Protein AF-M3GTE3-F1 (afdb_monomer_lite)

pLDDT: mean 93.69, std 7.35, range [42.66, 98.19]

Radius of gyration: 17.28 Å; chains: 1; bounding box: 36×36×50 Å

Organism: NCBI:txid1088540

Secondary structure (DSSP, 8-state):
-PPEEEEEEEE-GGG--SSHHHHHHHIIIII----EEEEE-SSPPPHHHHHHHHHH-EEEEEETTEEEE-SEEEE-SSEEEEE--HHHHHHHHHHHTT-TTS---GGGT-SEEEEEEEE-SS-EEEEEEEEEEEEEEPPPP-

Sequence (142 aa):
MEKDHHYKVEVPHIKKPDTWEKFANYLYFHARETPGFLIRFNRKLTPSESRAIQDSYYATMNFSGTVERMEGFEMGEDWIGSFQYLGSIIKDKLKRENRLGSYPYTNMIFPAEVEFKFSSSLFEGGEKTKINLSYIVLPPEK

Foldseek 3Di:
DFAEAEAEAEAEQVQDDQFLLSVLVCQVPPVQDWDWDKDFAPFFDDPVRVVQCVVFKWKWKQKQNDIDTFPDWDDDRGMIITIHRPSVVSVVVCVVVVRRGHGCPQVVRPQIKMKMWMDTPVDIDIDIHTYGYDYDYDDHDD

Structure (mmCIF, N/CA/C/O backbone):
data_AF-M3GTE3-F1
#
_entry.id   AF-M3GTE3-F1
#
loop_
_atom_site.group_PDB
_atom_site.id
_atom_site.type_symbol
_atom_site.label_atom_id
_atom_site.label_alt_id
_atom_site.label_comp_id
_atom_site.label_asym_id
_atom_site.label_entity_id
_atom_site.label_seq_id
_atom_site.pdbx_PDB_ins_code
_atom_site.Cartn_x
_atom_site.Cartn_y
_atom_site.Cartn_z
_atom_site.occupancy
_atom_site.B_iso_or_equiv
_atom_site.auth_seq_id
_atom_site.auth_comp_id
_atom_site.auth_asym_id
_atom_site.auth_atom_id
_atom_site.pdbx_PDB_model_num
ATOM 1 N N . MET A 1 1 ? -21.046 -4.040 -5.321 1.00 42.66 1 MET A N 1
ATOM 2 C CA . MET A 1 1 ? -20.269 -3.388 -6.393 1.00 42.66 1 MET A CA 1
ATOM 3 C C . MET A 1 1 ? -18.831 -3.384 -5.918 1.00 42.66 1 MET A C 1
ATOM 5 O O . MET A 1 1 ? -18.572 -2.800 -4.875 1.00 42.66 1 MET A O 1
ATOM 9 N N . GLU A 1 2 ? -17.950 -4.144 -6.561 1.00 51.03 2 GLU A N 1
ATOM 10 C CA . GLU A 1 2 ? -16.524 -4.148 -6.220 1.00 51.03 2 GLU A CA 1
ATOM 11 C C . GLU A 1 2 ? -15.978 -2.750 -6.538 1.00 51.03 2 GLU A C 1
ATOM 13 O O . GLU A 1 2 ? -16.181 -2.258 -7.649 1.00 51.03 2 GLU A O 1
ATOM 18 N N . LYS A 1 3 ? -15.410 -2.053 -5.550 1.00 61.44 3 LYS A N 1
ATOM 19 C CA . LYS A 1 3 ? -14.781 -0.754 -5.805 1.00 61.44 3 LYS A CA 1
ATOM 20 C C . LYS A 1 3 ? -13.530 -1.030 -6.644 1.00 61.44 3 LYS A C 1
ATOM 22 O O . LYS A 1 3 ? -12.677 -1.814 -6.238 1.00 61.44 3 LYS A O 1
ATOM 27 N N . ASP A 1 4 ? -13.459 -0.437 -7.828 1.00 77.19 4 ASP A N 1
ATOM 28 C CA . ASP A 1 4 ? -12.266 -0.466 -8.673 1.00 77.19 4 ASP A CA 1
ATOM 29 C C . ASP A 1 4 ? -11.578 0.891 -8.539 1.00 77.19 4 ASP A C 1
ATOM 31 O O . ASP A 1 4 ? -12.175 1.929 -8.844 1.00 77.19 4 ASP A O 1
ATOM 35 N N . HIS A 1 5 ? -10.362 0.897 -7.995 1.00 88.38 5 HIS A N 1
ATOM 36 C CA . HIS A 1 5 ? -9.587 2.117 -7.818 1.00 88.38 5 HIS A CA 1
ATOM 37 C C . HIS A 1 5 ? -8.429 2.159 -8.811 1.00 88.38 5 HIS A C 1
ATOM 39 O O . HIS A 1 5 ? -7.551 1.296 -8.794 1.00 88.38 5 HIS A O 1
ATOM 45 N N . HIS A 1 6 ? -8.396 3.190 -9.657 1.00 93.81 6 HIS A N 1
ATOM 46 C CA . HIS A 1 6 ? -7.374 3.340 -10.691 1.00 93.81 6 HIS A CA 1
ATOM 47 C C . HIS A 1 6 ? -6.391 4.462 -10.352 1.00 93.81 6 HIS A C 1
ATOM 49 O O . HIS A 1 6 ? -6.698 5.641 -10.511 1.00 93.81 6 HIS A O 1
ATOM 55 N N . TYR A 1 7 ? -5.176 4.074 -9.970 1.00 93.50 7 TYR A N 1
ATOM 56 C CA . TYR A 1 7 ? -4.038 4.971 -9.799 1.00 93.50 7 TYR A CA 1
ATOM 57 C C . TYR A 1 7 ? -3.438 5.351 -11.160 1.00 93.50 7 TYR A C 1
ATOM 59 O O .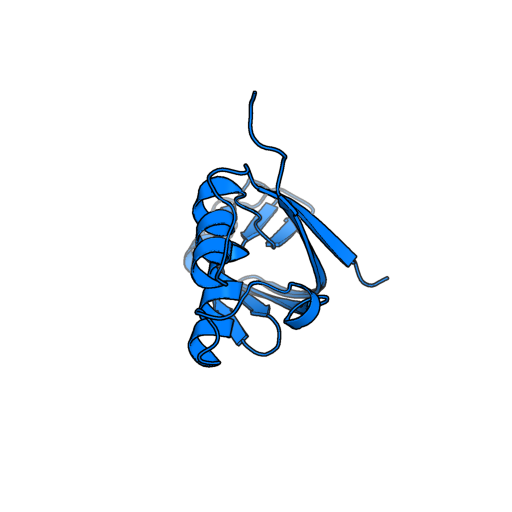 TYR A 1 7 ? -3.039 4.486 -11.950 1.00 93.50 7 TYR A O 1
ATOM 67 N N . LYS A 1 8 ? -3.361 6.653 -11.444 1.00 94.81 8 LYS A N 1
ATOM 68 C CA . LYS A 1 8 ? -2.763 7.197 -12.671 1.00 94.81 8 LYS A CA 1
ATOM 69 C C . LYS A 1 8 ? -1.564 8.056 -12.304 1.00 94.81 8 LYS A C 1
ATOM 71 O O . LYS A 1 8 ? -1.728 9.118 -11.720 1.00 94.81 8 LYS A O 1
ATOM 76 N N . VAL A 1 9 ? -0.370 7.589 -12.654 1.00 95.75 9 VAL A N 1
ATOM 77 C CA . VAL A 1 9 ? 0.885 8.221 -12.237 1.00 95.75 9 VAL A CA 1
ATOM 78 C C . VAL A 1 9 ? 1.564 8.898 -13.419 1.00 95.75 9 VAL A C 1
ATOM 80 O O . VAL A 1 9 ? 1.872 8.266 -14.428 1.00 95.75 9 VAL A O 1
ATOM 83 N N . GLU A 1 10 ? 1.851 10.184 -13.282 1.00 95.69 10 GLU A N 1
ATOM 84 C CA . GLU A 1 10 ? 2.682 10.913 -14.235 1.00 95.69 10 GLU A CA 1
ATOM 85 C C . GLU A 1 10 ? 4.139 10.877 -13.774 1.00 95.69 10 GLU A C 1
ATOM 87 O O . GLU A 1 10 ? 4.464 11.184 -12.622 1.00 95.69 10 GLU A O 1
ATOM 92 N N . VAL A 1 11 ? 5.031 10.461 -14.672 1.00 95.62 11 VAL A N 1
ATOM 93 C CA . VAL A 1 11 ? 6.463 10.362 -14.401 1.00 95.62 11 VAL A CA 1
ATOM 94 C C . VAL A 1 11 ? 7.209 11.387 -15.253 1.00 95.62 11 VAL A C 1
ATOM 96 O O . VAL A 1 11 ? 7.145 11.305 -16.481 1.00 95.62 11 VAL A O 1
ATOM 99 N N . PRO A 1 12 ? 7.953 12.332 -14.652 1.00 95.38 12 PRO A N 1
ATOM 100 C CA . PRO A 1 12 ? 8.821 13.238 -15.392 1.00 95.38 12 PRO A CA 1
ATOM 101 C C . PRO A 1 12 ? 9.801 12.473 -16.283 1.00 95.38 12 PRO A C 1
ATOM 103 O O . PRO A 1 12 ? 10.346 11.451 -15.859 1.00 95.38 12 PRO A O 1
ATOM 106 N N . HIS A 1 13 ? 10.097 12.997 -17.477 1.00 93.50 13 HIS A N 1
ATOM 107 C CA . HIS A 1 13 ? 11.016 12.364 -18.433 1.00 93.50 13 HIS A CA 1
ATOM 108 C C . HIS A 1 13 ? 12.351 11.942 -17.792 1.00 93.50 13 HIS A C 1
ATOM 110 O O . HIS A 1 13 ? 12.827 10.826 -17.992 1.00 93.50 13 HIS A O 1
ATOM 116 N N . ILE A 1 14 ? 12.917 12.812 -16.950 1.00 94.44 14 ILE A N 1
ATOM 117 C CA . ILE A 1 14 ? 14.186 12.597 -16.235 1.00 94.44 14 ILE A CA 1
ATOM 118 C C . ILE A 1 14 ? 14.159 11.431 -15.232 1.00 94.44 14 ILE A C 1
ATOM 120 O O . ILE A 1 14 ? 15.209 10.944 -14.826 1.00 94.44 14 ILE A O 1
ATOM 124 N N . LYS A 1 15 ? 12.968 10.985 -14.819 1.00 94.31 15 LYS A N 1
ATOM 125 C CA . LYS A 1 15 ? 12.744 9.887 -13.868 1.00 94.31 15 LYS A CA 1
ATOM 126 C C . LYS A 1 15 ? 12.103 8.669 -14.534 1.00 94.31 15 LYS A C 1
ATOM 128 O O . LYS A 1 15 ? 11.590 7.798 -13.833 1.00 94.31 15 LYS A O 1
ATOM 133 N N . LYS A 1 16 ? 12.121 8.596 -15.871 1.00 94.94 16 LYS A N 1
ATOM 134 C CA . LYS A 1 16 ? 11.575 7.469 -16.632 1.00 94.94 16 LYS A CA 1
ATOM 135 C C . LYS A 1 16 ? 12.121 6.139 -16.086 1.00 94.94 16 LYS A C 1
ATOM 137 O O . LYS A 1 16 ? 13.334 5.926 -16.130 1.00 94.94 16 LYS A O 1
ATOM 142 N N . PRO A 1 17 ? 11.257 5.229 -15.605 1.00 96.06 17 PRO A N 1
ATOM 143 C CA . PRO A 1 17 ? 11.710 3.945 -15.113 1.00 96.06 17 PRO A CA 1
ATOM 144 C C . PRO A 1 17 ? 11.995 3.005 -16.289 1.00 96.06 17 PRO A C 1
ATOM 146 O O . PRO A 1 17 ? 11.210 2.897 -17.233 1.00 96.06 17 PRO A O 1
ATOM 149 N N . ASP A 1 18 ? 13.123 2.310 -16.217 1.00 96.88 18 ASP A N 1
ATOM 150 C CA . ASP A 1 18 ? 13.498 1.194 -17.092 1.00 96.88 18 ASP A CA 1
ATOM 151 C C . ASP A 1 18 ? 13.376 -0.164 -16.382 1.00 96.88 18 ASP A C 1
ATOM 153 O O . ASP A 1 18 ? 13.373 -1.201 -17.041 1.00 96.88 18 ASP A O 1
ATOM 157 N N . THR A 1 19 ? 13.212 -0.162 -15.056 1.00 97.94 19 THR A N 1
ATOM 158 C CA . THR A 1 19 ? 12.990 -1.352 -14.235 1.00 97.94 19 THR A CA 1
ATOM 159 C C . THR A 1 19 ? 11.859 -1.144 -13.234 1.00 97.94 19 THR A C 1
ATOM 161 O O . THR A 1 19 ? 11.547 -0.016 -12.828 1.00 97.94 19 THR A O 1
ATOM 164 N N . TRP A 1 20 ? 11.266 -2.249 -12.786 1.00 97.44 20 TRP A N 1
ATOM 165 C CA . TRP A 1 20 ? 10.314 -2.253 -11.681 1.00 97.44 20 TRP A CA 1
ATOM 166 C C . TRP A 1 20 ? 10.895 -1.698 -10.386 1.00 97.44 20 TRP A C 1
ATOM 168 O O . TRP A 1 20 ? 10.177 -1.021 -9.660 1.00 97.44 20 TRP A O 1
ATOM 178 N N . GLU A 1 21 ? 12.178 -1.923 -10.101 1.00 97.56 21 GLU A N 1
ATOM 179 C CA . GLU A 1 21 ? 12.815 -1.335 -8.921 1.00 97.56 21 GLU A CA 1
ATOM 180 C C . GLU A 1 21 ? 12.786 0.198 -8.956 1.00 97.56 21 GLU A C 1
ATOM 182 O O . GLU A 1 21 ? 12.372 0.830 -7.979 1.00 97.56 21 GLU A O 1
ATOM 187 N N . LYS A 1 22 ? 13.170 0.812 -10.084 1.00 97.62 22 LYS A N 1
ATOM 188 C CA . LYS A 1 22 ? 13.120 2.275 -10.224 1.00 97.62 22 LYS A CA 1
ATOM 189 C C . LYS A 1 22 ? 11.688 2.791 -10.167 1.00 97.62 22 LYS A C 1
ATOM 191 O O . LYS A 1 22 ? 11.442 3.800 -9.509 1.00 97.62 22 LYS A O 1
ATOM 196 N N . PHE A 1 23 ? 10.744 2.096 -10.806 1.00 97.50 23 PHE A N 1
ATOM 197 C CA . PHE A 1 23 ? 9.340 2.499 -10.775 1.00 97.50 23 PHE A CA 1
ATOM 198 C C . PHE A 1 23 ? 8.744 2.400 -9.366 1.00 97.50 23 PHE A C 1
ATOM 200 O O . PHE A 1 23 ? 8.141 3.356 -8.893 1.00 97.50 23 PHE A O 1
ATOM 207 N N . ALA A 1 24 ? 8.976 1.301 -8.650 1.00 96.12 24 ALA A N 1
ATOM 208 C CA . ALA A 1 24 ? 8.500 1.119 -7.283 1.00 96.12 24 ALA A CA 1
ATOM 209 C C . ALA A 1 24 ? 9.097 2.157 -6.319 1.00 96.12 24 ALA A C 1
ATOM 211 O O . ALA A 1 24 ? 8.373 2.736 -5.510 1.00 96.12 24 ALA A O 1
ATOM 212 N N . ASN A 1 25 ? 10.392 2.467 -6.452 1.00 96.81 25 ASN A N 1
ATOM 213 C CA . ASN A 1 25 ? 11.018 3.547 -5.688 1.00 96.81 25 ASN A CA 1
ATOM 214 C C . ASN A 1 25 ? 10.403 4.916 -6.043 1.00 96.81 25 ASN A C 1
ATOM 216 O O . ASN A 1 25 ? 10.166 5.725 -5.148 1.00 96.81 25 ASN A O 1
ATOM 220 N N . TYR A 1 26 ? 10.103 5.182 -7.320 1.00 96.94 26 TYR A N 1
ATOM 221 C CA . TYR A 1 26 ? 9.409 6.410 -7.725 1.00 96.94 26 TYR A CA 1
ATOM 222 C C . TYR A 1 26 ? 8.024 6.515 -7.077 1.00 96.94 26 TYR A C 1
ATOM 224 O O . TYR A 1 26 ? 7.683 7.559 -6.520 1.00 96.94 26 TYR A O 1
ATOM 232 N N . LEU A 1 27 ? 7.246 5.429 -7.105 1.00 96.25 27 LEU A N 1
ATOM 233 C CA . LEU A 1 27 ? 5.935 5.374 -6.461 1.00 96.25 27 LEU A CA 1
ATOM 234 C C . LEU A 1 27 ? 6.038 5.656 -4.962 1.00 96.25 27 LEU A C 1
ATOM 236 O O . LEU A 1 27 ? 5.249 6.432 -4.438 1.00 96.25 27 LEU A O 1
ATOM 240 N N . TYR A 1 28 ? 7.033 5.078 -4.290 1.00 93.75 28 TYR A N 1
ATOM 241 C CA . TYR A 1 28 ? 7.239 5.256 -2.857 1.00 93.75 28 TYR A CA 1
ATOM 242 C C . TYR A 1 28 ? 7.658 6.691 -2.491 1.00 93.75 28 TYR A C 1
ATOM 244 O O . TYR A 1 28 ? 7.048 7.323 -1.633 1.00 93.75 28 TYR A O 1
ATOM 252 N N . PHE A 1 29 ? 8.683 7.243 -3.149 1.00 93.62 29 PHE A N 1
ATOM 253 C CA . PHE A 1 29 ? 9.259 8.531 -2.745 1.00 93.62 29 PHE A CA 1
ATOM 254 C C . PHE A 1 29 ? 8.554 9.753 -3.342 1.00 93.62 29 PHE A C 1
ATOM 256 O O . PHE A 1 29 ? 8.591 10.825 -2.728 1.00 93.62 29 PHE A O 1
ATOM 263 N N . HIS A 1 30 ? 7.943 9.619 -4.524 1.00 93.81 30 HIS A N 1
ATOM 264 C CA . HIS A 1 30 ? 7.426 10.752 -5.295 1.00 93.81 30 HIS A CA 1
ATOM 265 C C . HIS A 1 30 ? 5.912 10.729 -5.471 1.00 93.81 30 HIS A C 1
ATOM 267 O O . HIS A 1 30 ? 5.276 11.708 -5.098 1.00 93.81 30 HIS A O 1
ATOM 273 N N . ALA A 1 31 ? 5.339 9.645 -6.006 1.00 90.81 31 ALA A N 1
ATOM 274 C CA . ALA A 1 31 ? 3.889 9.590 -6.219 1.00 90.81 31 ALA A CA 1
ATOM 275 C C . ALA A 1 31 ? 3.125 9.464 -4.892 1.00 90.81 31 ALA A C 1
ATOM 277 O O . ALA A 1 31 ? 2.091 10.094 -4.716 1.00 90.81 31 ALA A O 1
ATOM 278 N N . ARG A 1 32 ? 3.672 8.683 -3.947 1.00 89.06 32 ARG A N 1
ATOM 279 C CA . ARG A 1 32 ? 3.107 8.424 -2.614 1.00 89.06 32 ARG A CA 1
ATOM 280 C C . ARG A 1 32 ? 1.658 7.935 -2.660 1.00 89.06 32 ARG A C 1
ATOM 282 O O . ARG A 1 32 ? 0.861 8.271 -1.793 1.00 89.06 32 ARG A O 1
ATOM 289 N N . GLU A 1 33 ? 1.343 7.109 -3.653 1.00 90.81 33 GLU A N 1
ATOM 290 C CA . GLU A 1 33 ? 0.048 6.437 -3.733 1.00 90.81 33 GLU A CA 1
ATOM 291 C C . GLU A 1 33 ? -0.073 5.409 -2.607 1.00 90.81 33 GLU A C 1
ATOM 293 O O . GLU A 1 33 ? 0.788 4.532 -2.452 1.00 90.81 33 GLU A O 1
ATOM 298 N N . THR A 1 34 ? -1.137 5.527 -1.817 1.00 92.38 34 THR A N 1
ATOM 299 C CA . THR A 1 34 ? -1.320 4.785 -0.567 1.00 92.38 34 THR A CA 1
ATOM 300 C C . THR A 1 34 ? -2.682 4.085 -0.528 1.00 92.38 34 THR A C 1
ATOM 302 O O . THR A 1 34 ? -3.631 4.593 0.074 1.00 92.38 34 THR A O 1
ATOM 305 N N . PRO A 1 35 ? -2.835 2.908 -1.170 1.00 93.06 35 PRO A N 1
ATOM 306 C CA . PRO A 1 35 ? -4.009 2.070 -0.955 1.00 93.06 35 PRO A CA 1
ATOM 307 C C . PRO A 1 35 ? -4.237 1.816 0.535 1.00 93.06 35 PRO A C 1
ATOM 309 O O . PRO A 1 35 ? -3.313 1.516 1.293 1.00 93.06 35 PRO A O 1
ATOM 312 N N . GLY A 1 36 ? -5.491 1.937 0.952 1.00 94.00 36 GLY A N 1
ATOM 313 C CA . GLY A 1 36 ? -5.864 1.858 2.351 1.00 94.00 36 GLY A CA 1
ATOM 314 C C . GLY A 1 36 ? -7.366 1.913 2.558 1.00 94.00 36 GLY A C 1
ATOM 315 O O . GLY A 1 36 ? -8.147 1.891 1.606 1.00 94.00 36 GLY A O 1
ATOM 316 N N . PHE A 1 37 ? -7.762 1.995 3.821 1.00 95.00 37 PHE A N 1
ATOM 317 C CA . PHE A 1 37 ? -9.158 2.093 4.221 1.00 95.00 37 PHE A CA 1
ATOM 318 C C . PHE A 1 37 ? -9.323 3.021 5.424 1.00 95.00 37 PHE A C 1
ATOM 320 O O . PHE A 1 37 ? -8.376 3.309 6.161 1.00 95.00 37 PHE A O 1
ATOM 327 N N . LEU A 1 38 ? -10.564 3.468 5.615 1.00 95.69 38 LEU A N 1
ATOM 328 C CA . LEU A 1 38 ? -11.004 4.218 6.782 1.00 95.69 38 LEU A CA 1
ATOM 329 C C . LEU A 1 38 ? -12.124 3.452 7.481 1.00 95.69 38 LEU A C 1
ATOM 331 O O . LEU A 1 38 ? -13.148 3.148 6.869 1.00 95.69 38 LEU A O 1
ATOM 335 N N . ILE A 1 39 ? -11.958 3.208 8.775 1.00 95.88 39 ILE A N 1
ATOM 336 C CA . ILE A 1 39 ? -13.037 2.783 9.664 1.00 95.88 39 ILE A CA 1
ATOM 337 C C . ILE A 1 39 ? -13.668 4.051 10.226 1.00 95.88 39 ILE A C 1
ATOM 339 O O . ILE A 1 39 ? -12.966 4.889 10.787 1.00 95.88 39 ILE A O 1
ATOM 343 N N . ARG A 1 40 ? -14.983 4.206 10.063 1.00 96.75 40 ARG A N 1
ATOM 344 C CA . ARG A 1 40 ? -15.761 5.325 10.611 1.00 96.75 40 ARG A CA 1
ATOM 345 C C . ARG A 1 40 ? -16.662 4.807 11.722 1.00 96.75 40 ARG A C 1
ATOM 347 O O . ARG A 1 40 ? -17.415 3.858 11.508 1.00 96.75 40 ARG A O 1
ATOM 354 N N . PHE A 1 41 ? -16.609 5.450 12.879 1.00 96.31 41 PHE A N 1
ATOM 355 C CA . PHE A 1 41 ? -17.492 5.160 14.000 1.00 96.31 41 PHE A CA 1
ATOM 356 C C . PHE A 1 41 ? -18.707 6.092 13.962 1.00 96.31 41 PHE A C 1
ATOM 358 O O . PHE A 1 41 ? -18.642 7.217 13.476 1.00 96.31 41 PHE A O 1
ATOM 365 N N . ASN A 1 42 ? -19.843 5.632 14.486 1.00 96.62 42 ASN A N 1
ATOM 366 C CA . ASN A 1 42 ? -21.070 6.435 14.566 1.00 96.62 42 ASN A CA 1
ATOM 367 C C . ASN A 1 42 ? -21.047 7.481 15.699 1.00 96.62 42 ASN A C 1
ATOM 369 O O . ASN A 1 42 ? -21.985 8.264 15.837 1.00 96.62 42 ASN A O 1
ATOM 373 N N . ARG A 1 43 ? -19.996 7.473 16.523 1.00 97.50 43 ARG A N 1
ATOM 374 C CA . ARG A 1 43 ? -19.730 8.433 17.593 1.00 97.50 43 ARG A CA 1
ATOM 375 C C . ARG A 1 43 ? -18.227 8.586 17.793 1.00 97.50 43 ARG A C 1
ATOM 377 O O . ARG A 1 43 ? -17.450 7.740 17.358 1.00 97.50 43 ARG A O 1
ATOM 384 N N . LYS A 1 44 ? -17.841 9.611 18.553 1.00 98.19 44 LYS A N 1
ATOM 385 C CA . LYS A 1 44 ? -16.466 9.762 19.029 1.00 98.19 44 LYS A CA 1
ATOM 386 C C . LYS A 1 44 ? -16.075 8.613 19.963 1.00 98.19 44 LYS A C 1
ATOM 388 O O . LYS A 1 44 ? -16.886 8.156 20.780 1.00 98.19 44 LYS A O 1
ATOM 393 N N . LEU A 1 45 ? -14.829 8.179 19.846 1.00 96.81 45 LEU A N 1
ATOM 394 C CA . LEU A 1 45 ? -14.168 7.248 20.744 1.00 96.81 45 LEU A CA 1
ATOM 395 C C . LEU A 1 45 ? -13.966 7.916 22.105 1.00 96.81 45 LEU A C 1
ATOM 397 O O . LEU A 1 45 ? -13.580 9.083 22.208 1.00 96.81 45 LEU A O 1
ATOM 401 N N . THR A 1 46 ? -14.230 7.169 23.169 1.00 97.94 46 THR A N 1
ATOM 402 C CA . THR A 1 46 ? -13.839 7.588 24.514 1.00 97.94 46 THR A CA 1
ATOM 403 C C . THR A 1 46 ? -12.319 7.456 24.680 1.00 97.94 46 THR A C 1
ATOM 405 O O . THR A 1 46 ? -11.698 6.634 24.002 1.00 97.94 46 THR A O 1
ATOM 408 N N . PRO A 1 47 ? -11.692 8.177 25.629 1.00 97.38 47 PRO A N 1
ATOM 409 C CA . PRO A 1 47 ? -10.252 8.053 25.871 1.00 97.38 47 PRO A CA 1
ATOM 410 C C . PRO A 1 47 ? -9.788 6.616 26.165 1.00 97.38 47 PRO A C 1
ATOM 412 O O . PRO A 1 47 ? -8.688 6.230 25.774 1.00 97.38 47 PRO A O 1
ATOM 415 N N . SER A 1 48 ? -10.629 5.816 26.833 1.00 97.75 48 SER A N 1
ATOM 416 C CA . SER A 1 48 ? -10.337 4.408 27.123 1.00 97.75 48 SER A CA 1
ATOM 417 C C . SER A 1 48 ? -10.345 3.545 25.861 1.00 97.75 48 SER A C 1
ATOM 419 O O . SER A 1 48 ? -9.476 2.692 25.707 1.00 97.75 48 SER A O 1
ATOM 421 N N . GLU A 1 49 ? -11.304 3.761 24.957 1.00 97.69 49 GLU A N 1
ATOM 422 C CA . GLU A 1 49 ? -11.382 3.031 23.685 1.00 97.69 49 GLU A CA 1
ATOM 423 C C . GLU A 1 49 ? -10.205 3.384 22.784 1.00 97.69 49 GLU A C 1
ATOM 425 O O . GLU A 1 49 ? -9.542 2.487 22.275 1.00 97.69 49 GLU A O 1
ATOM 430 N N . SER A 1 50 ? -9.893 4.676 22.658 1.00 97.19 50 SER A N 1
ATOM 431 C CA . SER A 1 50 ? -8.737 5.151 21.898 1.00 97.19 50 SER A CA 1
ATOM 432 C C . SER A 1 50 ? -7.441 4.483 22.361 1.00 97.19 50 SER A C 1
ATOM 434 O O . SER A 1 50 ? -6.662 4.023 21.529 1.00 97.19 50 SER A O 1
ATOM 436 N N . ARG A 1 51 ? -7.229 4.368 23.680 1.00 97.38 51 ARG A N 1
ATOM 437 C CA . ARG A 1 51 ? -6.054 3.684 24.237 1.00 97.38 51 ARG A CA 1
ATOM 438 C C . ARG A 1 51 ? -6.061 2.185 23.927 1.00 97.38 51 ARG A C 1
ATOM 440 O O . ARG A 1 51 ? -5.080 1.675 23.404 1.00 97.38 51 ARG A O 1
ATOM 447 N N . ALA A 1 52 ? -7.177 1.497 24.175 1.00 97.62 52 ALA A N 1
ATOM 448 C CA . ALA A 1 52 ? -7.293 0.064 23.897 1.00 97.62 52 ALA A CA 1
ATOM 449 C C . ALA A 1 52 ? -7.046 -0.266 22.413 1.00 97.62 52 ALA A C 1
ATOM 451 O O . ALA A 1 52 ? -6.413 -1.272 22.091 1.00 97.62 52 ALA A O 1
ATOM 452 N N . ILE A 1 53 ? -7.510 0.595 21.506 1.00 97.44 53 ILE A N 1
ATOM 453 C CA . ILE A 1 53 ? -7.268 0.473 20.068 1.00 97.44 53 ILE A CA 1
ATOM 454 C C . ILE A 1 53 ? -5.785 0.688 19.766 1.00 97.44 53 ILE A C 1
ATOM 456 O O . ILE A 1 53 ? -5.185 -0.182 19.147 1.00 97.44 53 ILE A O 1
ATOM 460 N N . GLN A 1 54 ? -5.174 1.783 20.226 1.00 96.06 54 GLN A N 1
ATOM 461 C CA . GLN A 1 54 ? -3.747 2.052 19.995 1.00 96.06 54 GLN A CA 1
ATOM 462 C C . GLN A 1 54 ? -2.842 0.899 20.452 1.00 96.06 54 GLN A C 1
ATOM 464 O O . GLN A 1 54 ? -1.884 0.571 19.757 1.00 96.06 54 GLN A O 1
ATOM 469 N N . ASP A 1 55 ? -3.181 0.254 21.569 1.00 97.00 55 ASP A N 1
ATOM 470 C CA . ASP A 1 55 ? -2.379 -0.827 22.149 1.00 97.00 55 ASP A CA 1
ATOM 471 C C . ASP A 1 55 ? -2.524 -2.170 21.409 1.00 97.00 55 ASP A C 1
ATOM 473 O O . ASP A 1 55 ? -1.653 -3.033 21.515 1.00 97.00 55 ASP A O 1
ATOM 477 N N . SER A 1 56 ? -3.623 -2.380 20.674 1.00 97.44 56 SER A N 1
ATOM 478 C CA . SER A 1 56 ? -3.971 -3.696 20.110 1.00 97.44 56 SER A CA 1
ATOM 479 C C . SER A 1 56 ? -4.198 -3.712 18.601 1.00 97.44 56 SER A C 1
ATOM 481 O O . SER A 1 56 ? -4.282 -4.791 18.011 1.00 97.44 56 SER A O 1
ATOM 483 N N . TYR A 1 57 ? -4.304 -2.546 17.965 1.00 98.06 57 TYR A N 1
ATOM 484 C CA . TYR A 1 57 ? -4.674 -2.445 16.564 1.00 98.06 57 TYR A CA 1
ATOM 485 C C . TYR A 1 57 ? -3.553 -2.916 15.637 1.00 98.06 57 TYR A C 1
ATOM 487 O O . TYR A 1 57 ? -2.386 -2.523 15.743 1.00 98.06 57 TYR A O 1
ATOM 495 N N . TYR A 1 58 ? -3.933 -3.719 14.651 1.00 97.38 58 TYR A N 1
ATOM 496 C CA . TYR A 1 58 ? -3.109 -3.987 13.487 1.00 97.38 58 TYR A CA 1
ATOM 497 C C . TYR A 1 58 ? -3.981 -4.205 12.253 1.00 97.38 58 TYR A C 1
ATOM 499 O O . TYR A 1 58 ? -5.116 -4.677 12.335 1.00 97.38 58 TYR A O 1
ATOM 507 N N . ALA A 1 59 ? -3.417 -3.874 11.096 1.00 98.06 59 ALA A N 1
ATOM 508 C CA . ALA A 1 59 ? -4.041 -4.090 9.804 1.00 98.06 59 ALA A CA 1
ATOM 509 C C . ALA A 1 59 ? -3.081 -4.810 8.859 1.00 98.06 59 ALA A C 1
ATOM 511 O O . ALA A 1 59 ? -1.860 -4.630 8.930 1.00 98.06 59 ALA A O 1
ATOM 512 N N . THR A 1 60 ? -3.638 -5.629 7.976 1.00 97.25 60 THR A N 1
ATOM 513 C CA . THR A 1 60 ? -2.908 -6.331 6.925 1.00 97.25 60 THR A CA 1
ATOM 514 C C . THR A 1 60 ? -3.535 -6.071 5.565 1.00 97.25 60 THR A C 1
ATOM 516 O O . THR A 1 60 ? -4.736 -5.827 5.436 1.00 97.25 60 THR A O 1
ATOM 519 N N . MET A 1 61 ? -2.692 -6.132 4.542 1.00 95.88 61 MET A N 1
ATOM 520 C CA . MET A 1 61 ? -3.077 -6.064 3.142 1.00 95.88 61 MET A CA 1
ATOM 521 C C . MET A 1 61 ? -2.578 -7.330 2.449 1.00 95.88 61 MET A C 1
ATOM 523 O O . MET A 1 61 ? -1.388 -7.638 2.491 1.00 95.88 61 MET A O 1
ATOM 527 N N . ASN A 1 62 ? -3.481 -8.060 1.804 1.00 94.81 62 ASN A N 1
ATOM 528 C CA . ASN A 1 62 ? -3.144 -9.115 0.860 1.00 94.81 62 ASN A CA 1
ATOM 529 C C . ASN A 1 62 ? -3.159 -8.528 -0.548 1.00 94.81 62 ASN A C 1
ATOM 531 O O . ASN A 1 62 ? -4.217 -8.153 -1.048 1.00 94.81 62 ASN A O 1
ATOM 535 N N . PHE A 1 63 ? -1.992 -8.454 -1.176 1.00 92.69 63 PHE A N 1
ATOM 536 C CA . PHE A 1 63 ? -1.820 -8.010 -2.550 1.00 92.69 63 PHE A CA 1
ATOM 537 C C . PHE A 1 63 ? -1.395 -9.193 -3.420 1.00 92.69 63 PHE A C 1
ATOM 539 O O . PHE A 1 63 ? -0.244 -9.636 -3.371 1.00 92.69 63 PHE A O 1
ATOM 546 N N . SER A 1 64 ? -2.324 -9.714 -4.231 1.00 81.81 64 SER A N 1
ATOM 547 C CA . SER A 1 64 ? -2.053 -10.822 -5.166 1.00 81.81 64 SER A CA 1
ATOM 548 C C . SER A 1 64 ? -1.311 -12.011 -4.525 1.00 81.81 64 SER A C 1
ATOM 550 O O . SER A 1 64 ? -0.299 -12.485 -5.054 1.00 81.81 64 SER A O 1
ATOM 552 N N . GLY A 1 65 ? -1.780 -12.454 -3.352 1.00 82.44 65 GLY A N 1
ATOM 553 C CA . GLY A 1 65 ? -1.235 -13.595 -2.606 1.00 82.44 65 GLY A CA 1
ATOM 554 C C . GLY A 1 65 ? -0.098 -13.256 -1.637 1.00 82.44 65 GLY A C 1
ATOM 555 O O . GLY A 1 65 ? 0.362 -14.137 -0.914 1.00 82.44 65 GLY A O 1
ATOM 556 N N . THR A 1 66 ? 0.357 -12.002 -1.594 1.00 84.56 66 THR A N 1
ATOM 557 C CA . THR A 1 66 ? 1.352 -11.532 -0.620 1.00 84.56 66 THR A CA 1
ATOM 558 C C . THR A 1 66 ? 0.660 -10.772 0.501 1.00 84.56 66 THR A C 1
ATOM 560 O O . THR A 1 66 ? 0.088 -9.715 0.255 1.00 84.56 66 THR A O 1
ATOM 563 N N . VAL A 1 67 ? 0.707 -11.312 1.721 1.00 90.88 67 VAL A N 1
ATOM 564 C CA . VAL A 1 67 ? 0.138 -10.677 2.918 1.00 90.88 67 VAL A CA 1
ATOM 565 C C . VAL A 1 67 ? 1.228 -9.915 3.657 1.00 90.88 67 VAL A C 1
ATOM 567 O O . VAL A 1 67 ? 2.229 -10.512 4.042 1.00 90.88 67 VAL A O 1
ATOM 570 N N . GLU A 1 68 ? 0.998 -8.628 3.894 1.00 91.44 68 GLU A N 1
ATOM 571 C CA . GLU A 1 68 ? 1.898 -7.753 4.648 1.00 91.44 68 GLU A CA 1
ATOM 572 C C . GLU A 1 68 ? 1.133 -6.970 5.716 1.00 91.44 68 GLU A C 1
ATOM 574 O O . GLU A 1 68 ? -0.062 -6.688 5.567 1.00 91.44 68 GLU A O 1
ATOM 579 N N . ARG A 1 69 ? 1.826 -6.595 6.797 1.00 94.69 69 ARG A N 1
ATOM 580 C CA . ARG A 1 69 ? 1.308 -5.614 7.759 1.00 94.69 69 ARG A CA 1
ATOM 581 C C . ARG A 1 69 ? 1.329 -4.235 7.103 1.00 94.69 69 ARG A C 1
ATOM 583 O O . ARG A 1 69 ? 2.318 -3.870 6.478 1.00 94.69 69 ARG A O 1
ATOM 590 N N . MET A 1 70 ? 0.246 -3.481 7.253 1.00 96.19 70 MET A N 1
ATOM 591 C CA . MET A 1 70 ? 0.162 -2.130 6.700 1.00 96.19 70 MET A CA 1
ATOM 592 C C . MET A 1 70 ? 1.094 -1.180 7.458 1.00 96.19 70 MET A C 1
ATOM 594 O O . MET A 1 70 ? 1.164 -1.226 8.688 1.00 96.19 70 MET A O 1
ATOM 598 N N . GLU A 1 71 ? 1.810 -0.338 6.714 1.00 93.25 71 GLU A N 1
ATOM 599 C CA . GLU A 1 71 ? 2.785 0.618 7.247 1.00 93.25 71 GLU A CA 1
ATOM 600 C C . GLU A 1 71 ? 2.120 1.765 8.018 1.00 93.25 71 GLU A C 1
ATOM 602 O O . GLU A 1 71 ? 2.615 2.191 9.060 1.00 93.25 71 GLU A O 1
ATOM 607 N N . GLY A 1 72 ? 1.003 2.277 7.505 1.00 93.94 72 GLY A N 1
ATOM 608 C CA . GLY A 1 72 ? 0.328 3.448 8.041 1.00 93.94 72 GLY A CA 1
ATOM 609 C C . GLY A 1 72 ? -0.752 3.105 9.057 1.00 93.94 72 GLY A C 1
ATOM 610 O O . GLY A 1 72 ? -1.622 2.277 8.786 1.00 93.94 72 GLY A O 1
ATOM 611 N N . PHE A 1 73 ? -0.739 3.810 10.187 1.00 96.75 73 PHE A N 1
ATOM 612 C CA . PHE A 1 73 ? -1.829 3.855 11.157 1.00 96.75 73 PHE A CA 1
ATOM 613 C C . PHE A 1 73 ? -2.040 5.297 11.610 1.00 96.75 73 PHE A C 1
ATOM 615 O O . PHE A 1 73 ? -1.119 5.937 12.116 1.00 96.75 73 PHE A O 1
ATOM 622 N N . GLU A 1 74 ? -3.266 5.784 11.460 1.00 96.88 74 GLU A N 1
ATOM 623 C CA . GLU A 1 74 ? -3.699 7.066 12.003 1.00 96.88 74 GLU A CA 1
ATOM 624 C C . GLU A 1 74 ? -5.049 6.898 12.692 1.00 96.88 74 GLU A C 1
ATOM 626 O O . GLU A 1 74 ? -5.880 6.091 12.275 1.00 96.88 74 GLU A O 1
ATOM 631 N N . MET A 1 75 ? -5.278 7.664 13.754 1.00 97.12 75 MET A N 1
ATOM 632 C CA . MET A 1 75 ? -6.523 7.612 14.510 1.00 97.12 75 MET A CA 1
ATOM 633 C C . MET A 1 75 ? -6.983 9.026 14.838 1.00 97.12 75 MET A C 1
ATOM 635 O O . MET A 1 75 ? -6.234 9.814 15.416 1.00 97.12 75 MET A O 1
ATOM 639 N N . GLY A 1 76 ? -8.223 9.326 14.465 1.00 96.5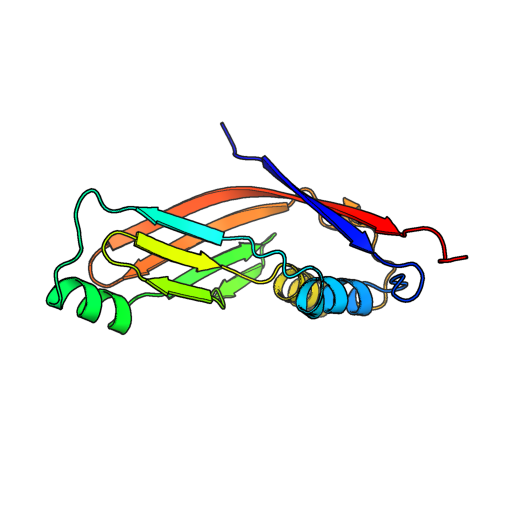0 76 GLY A N 1
ATOM 640 C CA . GLY A 1 76 ? -8.926 10.542 14.847 1.00 96.50 76 GLY A CA 1
ATOM 641 C C . GLY A 1 76 ? -9.920 10.300 15.979 1.00 96.50 76 GLY A C 1
ATOM 642 O O . GLY A 1 76 ? -9.905 9.268 16.645 1.00 96.50 76 GLY A O 1
ATOM 643 N N . GLU A 1 77 ? -10.815 11.264 16.191 1.00 96.44 77 GLU A N 1
ATOM 644 C CA . GLU A 1 77 ? -11.827 11.169 17.250 1.00 96.44 77 GLU A CA 1
ATOM 645 C C . GLU A 1 77 ? -12.887 10.100 16.967 1.00 96.44 77 GLU A C 1
ATOM 647 O O . GLU A 1 77 ? -13.397 9.491 17.896 1.00 96.44 77 GLU A O 1
ATOM 652 N N . ASP A 1 78 ? -13.240 9.883 15.703 1.00 97.25 78 ASP A N 1
ATOM 653 C CA . ASP A 1 78 ? -14.320 8.995 15.258 1.00 97.25 78 ASP A CA 1
ATOM 654 C C . ASP A 1 78 ? -13.915 8.151 14.038 1.00 97.25 78 ASP A C 1
ATOM 656 O O . ASP A 1 78 ? -14.766 7.608 13.327 1.00 97.25 78 ASP A O 1
ATOM 660 N N . TRP A 1 79 ? -12.611 8.014 13.784 1.00 97.81 79 TRP A N 1
ATOM 661 C CA . TRP A 1 79 ? -12.109 7.230 12.663 1.00 97.81 79 TRP A CA 1
ATOM 662 C C . TRP A 1 79 ? -10.726 6.630 12.909 1.00 97.81 79 TRP A C 1
ATOM 664 O O . TRP A 1 79 ? -9.933 7.154 13.689 1.00 97.81 79 TRP A O 1
ATOM 674 N N . ILE A 1 80 ? -10.434 5.545 12.192 1.00 97.69 80 ILE A N 1
ATOM 675 C CA . ILE A 1 80 ? -9.102 4.935 12.091 1.00 97.69 80 ILE A CA 1
ATOM 676 C C . ILE A 1 80 ? -8.760 4.765 10.621 1.00 97.69 80 ILE A C 1
ATOM 678 O O . ILE A 1 80 ? -9.592 4.309 9.838 1.00 97.69 80 ILE A O 1
ATOM 682 N N . GLY A 1 81 ? -7.543 5.141 10.254 1.00 97.44 81 GLY A N 1
ATOM 683 C CA . GLY A 1 81 ? -6.993 4.965 8.925 1.00 97.44 81 GLY A CA 1
ATOM 684 C C . GLY A 1 81 ? -5.851 3.972 8.935 1.00 97.44 81 GLY A C 1
ATOM 685 O O . GLY A 1 81 ? -5.014 3.950 9.839 1.00 97.44 81 GLY A O 1
ATOM 686 N N . SER A 1 82 ? -5.811 3.142 7.903 1.00 97.56 82 SER A N 1
ATOM 687 C CA . SER A 1 82 ? -4.653 2.307 7.619 1.00 97.56 82 SER A CA 1
ATOM 688 C C . SER A 1 82 ? -4.336 2.359 6.147 1.00 97.56 82 SER A C 1
ATOM 690 O O . SER A 1 82 ? -5.238 2.302 5.311 1.00 97.56 82 SER A O 1
ATOM 692 N N . PHE A 1 83 ? -3.053 2.478 5.835 1.00 95.62 83 PHE A N 1
ATOM 693 C CA . PHE A 1 83 ? -2.592 2.603 4.461 1.00 95.62 83 PHE A CA 1
ATOM 694 C C . PHE A 1 83 ? -1.271 1.876 4.244 1.00 95.62 83 PHE A C 1
ATOM 696 O O . PHE A 1 83 ? -0.528 1.602 5.185 1.00 95.62 83 PHE A O 1
ATOM 703 N N . GLN A 1 84 ? -0.997 1.556 2.988 1.00 95.12 84 GLN A N 1
ATOM 704 C CA . GLN A 1 84 ? 0.241 0.932 2.564 1.00 95.12 84 GLN A CA 1
ATOM 705 C C . GLN A 1 84 ? 0.760 1.620 1.313 1.00 95.12 84 GLN A C 1
ATOM 707 O O . GLN A 1 84 ? -0.019 1.903 0.409 1.00 95.12 84 GLN A O 1
ATOM 712 N N . TYR A 1 85 ? 2.064 1.886 1.226 1.00 94.69 85 TYR A N 1
ATOM 713 C CA . TYR A 1 85 ? 2.619 2.493 0.018 1.00 94.69 85 TYR A CA 1
ATOM 714 C C . TYR A 1 85 ? 2.598 1.497 -1.140 1.00 94.69 85 TYR A C 1
ATOM 716 O O . TYR A 1 85 ? 3.171 0.408 -1.057 1.00 94.69 85 TYR A O 1
ATOM 724 N N . LEU A 1 86 ? 2.003 1.908 -2.263 1.00 93.62 86 LEU A N 1
ATOM 725 C CA . LEU A 1 86 ? 1.913 1.094 -3.476 1.00 93.62 86 LEU A CA 1
ATOM 726 C C . LEU A 1 86 ? 3.304 0.695 -3.999 1.00 93.62 86 LEU A C 1
ATOM 728 O O . LEU A 1 86 ? 3.500 -0.415 -4.490 1.00 93.62 86 LEU A O 1
ATOM 732 N N . GLY A 1 87 ? 4.294 1.579 -3.847 1.00 94.81 87 GLY A N 1
ATOM 733 C CA . GLY A 1 87 ? 5.687 1.283 -4.178 1.00 94.81 87 GLY A CA 1
ATOM 734 C C . GLY A 1 87 ? 6.263 0.116 -3.368 1.00 94.81 87 GLY A C 1
ATOM 735 O O . GLY A 1 87 ? 6.869 -0.778 -3.959 1.00 94.81 87 GLY A O 1
ATOM 736 N N . SER A 1 88 ? 6.029 0.078 -2.050 1.00 93.50 88 SER A N 1
ATOM 737 C CA . SER A 1 88 ? 6.521 -0.990 -1.165 1.00 93.50 88 SER A CA 1
ATOM 738 C C . SER A 1 88 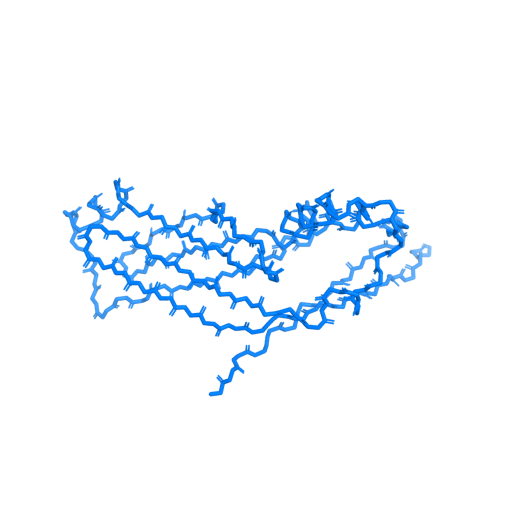? 5.968 -2.355 -1.574 1.00 93.50 88 SER A C 1
ATOM 740 O O . SER A 1 88 ? 6.732 -3.278 -1.847 1.00 93.50 88 SER A O 1
ATOM 742 N N . ILE A 1 89 ? 4.642 -2.470 -1.722 1.00 92.88 89 ILE A N 1
ATOM 743 C CA . ILE A 1 89 ? 3.998 -3.761 -2.030 1.00 92.88 89 ILE A CA 1
ATOM 744 C C . ILE A 1 89 ? 4.385 -4.317 -3.401 1.00 92.88 89 ILE A C 1
ATOM 746 O O . ILE A 1 89 ? 4.599 -5.522 -3.543 1.00 92.88 89 ILE A O 1
ATOM 750 N N . ILE A 1 90 ? 4.523 -3.453 -4.414 1.00 93.81 90 ILE A N 1
ATOM 751 C CA . ILE A 1 90 ? 4.987 -3.865 -5.743 1.00 93.81 90 ILE A CA 1
ATOM 752 C C . ILE A 1 90 ? 6.430 -4.366 -5.652 1.00 93.81 90 ILE A C 1
ATOM 754 O O . ILE A 1 90 ? 6.756 -5.417 -6.211 1.00 93.81 90 ILE A O 1
ATOM 758 N N . LYS A 1 91 ? 7.292 -3.634 -4.935 1.00 93.94 91 LYS A N 1
ATOM 759 C CA . LYS A 1 91 ? 8.702 -3.993 -4.770 1.00 93.94 91 LYS A CA 1
ATOM 760 C C . LYS A 1 91 ? 8.851 -5.349 -4.092 1.00 93.94 91 LYS A C 1
ATOM 762 O O . LYS A 1 91 ? 9.584 -6.194 -4.603 1.00 93.94 91 LYS A O 1
ATOM 767 N N . ASP A 1 92 ? 8.138 -5.582 -2.997 1.00 91.94 92 ASP A N 1
ATOM 768 C CA . ASP A 1 92 ? 8.247 -6.827 -2.236 1.00 91.94 92 ASP A CA 1
ATOM 769 C C . ASP A 1 92 ? 7.737 -8.035 -3.022 1.00 91.94 92 ASP A C 1
ATOM 771 O O . ASP A 1 92 ? 8.430 -9.057 -3.086 1.00 91.94 92 ASP A O 1
ATOM 775 N N . LYS A 1 93 ? 6.593 -7.908 -3.710 1.00 92.62 93 LYS A N 1
ATOM 776 C CA . LYS A 1 93 ? 6.082 -8.957 -4.606 1.00 92.62 93 LYS A CA 1
ATOM 777 C C . LYS A 1 93 ? 7.111 -9.322 -5.676 1.00 92.62 93 LYS A C 1
ATOM 779 O O . LYS A 1 93 ? 7.475 -10.486 -5.832 1.00 92.62 93 LYS A O 1
ATOM 784 N N . LEU A 1 94 ? 7.620 -8.329 -6.400 1.00 94.56 94 LEU A N 1
ATOM 785 C CA . LEU A 1 94 ? 8.536 -8.568 -7.516 1.00 94.56 94 LEU A CA 1
ATOM 786 C C . LEU A 1 94 ? 9.928 -9.006 -7.071 1.00 94.56 94 LEU A C 1
ATOM 788 O O . LEU A 1 94 ? 10.619 -9.689 -7.827 1.00 94.56 94 LEU A O 1
ATOM 792 N N . LYS A 1 95 ? 10.344 -8.651 -5.852 1.00 93.94 95 LYS A N 1
ATOM 793 C CA . LYS A 1 95 ? 11.561 -9.182 -5.236 1.00 93.94 95 LYS A CA 1
ATOM 794 C C . LYS A 1 95 ? 11.438 -10.687 -5.013 1.00 93.94 95 LYS A C 1
ATOM 796 O O . LYS A 1 95 ? 12.356 -11.417 -5.377 1.00 93.94 95 LYS A O 1
ATOM 801 N N . ARG A 1 96 ? 10.302 -11.156 -4.480 1.00 91.69 96 ARG A N 1
ATOM 802 C CA . ARG A 1 96 ? 10.025 -12.5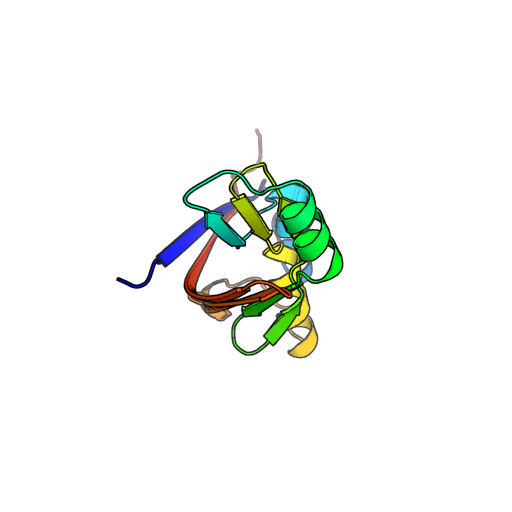93 -4.276 1.00 91.69 96 ARG A CA 1
ATOM 803 C C . ARG A 1 96 ? 9.968 -13.367 -5.590 1.00 91.69 96 ARG A C 1
ATOM 805 O O . ARG A 1 96 ? 10.397 -14.512 -5.642 1.00 91.69 96 ARG A O 1
ATOM 812 N N . GLU A 1 97 ? 9.487 -12.728 -6.650 1.00 93.12 97 GLU A N 1
ATOM 813 C CA . GLU A 1 97 ? 9.424 -13.318 -7.992 1.00 93.12 97 GLU A CA 1
ATOM 814 C C . GLU A 1 97 ? 10.734 -13.187 -8.792 1.00 93.12 97 GLU A C 1
ATOM 816 O O . GLU A 1 97 ? 10.798 -13.658 -9.923 1.00 93.12 97 GLU A O 1
ATOM 821 N N . ASN A 1 98 ? 11.775 -12.545 -8.243 1.00 95.19 98 ASN A N 1
ATOM 822 C CA . ASN A 1 98 ? 13.029 -12.226 -8.938 1.00 95.19 98 ASN A CA 1
ATOM 823 C C . ASN A 1 98 ? 12.831 -11.428 -10.251 1.00 95.19 98 ASN A C 1
ATOM 825 O O . ASN A 1 98 ? 13.476 -11.677 -11.269 1.00 95.19 98 ASN A O 1
ATOM 829 N N . ARG A 1 99 ? 11.910 -10.455 -10.237 1.00 95.88 99 ARG A N 1
ATOM 830 C CA . ARG A 1 99 ? 11.484 -9.667 -11.413 1.00 95.88 99 ARG A CA 1
ATOM 831 C C . ARG A 1 99 ? 11.754 -8.166 -11.309 1.00 95.88 99 ARG A C 1
ATOM 833 O O . ARG A 1 99 ? 11.397 -7.427 -12.225 1.00 95.88 99 ARG A O 1
ATOM 840 N N . LEU A 1 100 ? 12.418 -7.702 -10.249 1.00 96.62 100 LEU A N 1
ATOM 841 C CA . LEU A 1 100 ? 12.715 -6.276 -10.031 1.00 96.62 100 LEU A CA 1
ATOM 842 C C . LEU A 1 100 ? 13.479 -5.605 -11.184 1.00 96.62 100 LEU A C 1
ATOM 844 O O . LEU A 1 100 ? 13.238 -4.434 -11.469 1.00 96.62 100 LEU A O 1
ATOM 848 N N . GLY A 1 101 ? 14.369 -6.342 -11.854 1.00 97.44 101 GLY A N 1
ATOM 849 C CA . GLY A 1 101 ? 15.145 -5.837 -12.990 1.00 97.44 101 GLY A CA 1
ATOM 850 C C . GLY A 1 101 ? 14.381 -5.788 -14.317 1.00 97.44 101 GLY A C 1
ATOM 851 O O . GLY A 1 101 ? 14.910 -5.270 -15.294 1.00 97.44 101 GLY A O 1
ATOM 852 N N . SER A 1 102 ? 13.159 -6.327 -14.382 1.00 97.06 102 SER A N 1
ATOM 853 C CA . SER A 1 102 ? 12.363 -6.323 -15.614 1.00 97.06 102 SER A CA 1
ATOM 854 C C . SER A 1 102 ? 11.670 -4.980 -15.845 1.00 97.06 102 SER A C 1
ATOM 856 O O . SER A 1 102 ? 11.416 -4.229 -14.900 1.00 97.06 102 SER A O 1
ATOM 858 N N . TYR A 1 103 ? 11.368 -4.681 -17.110 1.00 97.25 103 TYR A N 1
ATOM 859 C CA . TYR A 1 103 ? 10.674 -3.453 -17.490 1.00 97.25 103 TYR A CA 1
ATOM 860 C C . TYR A 1 103 ? 9.272 -3.381 -16.846 1.00 97.25 103 TYR A C 1
ATOM 862 O O . TYR A 1 103 ? 8.580 -4.407 -16.807 1.00 97.25 103 TYR A O 1
ATOM 870 N N . PRO A 1 104 ? 8.827 -2.206 -16.354 1.00 96.50 104 PRO A N 1
ATOM 871 C CA . PRO A 1 104 ? 7.615 -2.078 -15.546 1.00 96.50 104 PRO A CA 1
ATOM 872 C C . PRO A 1 104 ? 6.308 -2.094 -16.358 1.00 96.50 104 PRO A C 1
ATOM 874 O O . PRO A 1 104 ? 5.536 -1.140 -16.354 1.00 96.50 104 PRO A O 1
ATOM 877 N N . TYR A 1 105 ? 6.021 -3.195 -17.050 1.00 95.12 105 TYR A N 1
ATOM 878 C CA . TYR A 1 105 ? 4.736 -3.397 -17.724 1.00 95.12 105 TYR A CA 1
ATOM 879 C C . TYR A 1 105 ? 3.611 -3.607 -16.696 1.00 95.12 105 TYR A C 1
ATOM 881 O O . TYR A 1 105 ? 3.472 -4.694 -16.133 1.00 95.12 105 TYR A O 1
ATOM 889 N N . THR A 1 106 ? 2.800 -2.574 -16.428 1.00 93.81 106 THR A N 1
ATOM 890 C CA . THR A 1 106 ? 1.810 -2.610 -15.332 1.00 93.81 106 THR A CA 1
ATOM 891 C C . THR A 1 106 ? 0.746 -3.694 -15.497 1.00 93.81 106 THR A C 1
ATOM 893 O O . THR A 1 106 ? 0.320 -4.275 -14.502 1.00 93.81 106 THR A O 1
ATOM 896 N N . ASN A 1 107 ? 0.393 -4.058 -16.731 1.00 93.50 107 ASN A N 1
ATOM 897 C CA . ASN A 1 107 ? -0.528 -5.159 -17.037 1.00 93.50 107 ASN A CA 1
ATOM 898 C C . ASN A 1 107 ? -0.030 -6.546 -16.582 1.00 93.50 107 ASN A C 1
ATOM 900 O O . ASN A 1 107 ? -0.799 -7.501 -16.591 1.00 93.50 107 ASN A O 1
ATOM 904 N N . MET A 1 108 ? 1.240 -6.686 -16.187 1.00 91.69 108 MET A N 1
ATOM 905 C CA . MET A 1 108 ? 1.752 -7.927 -15.596 1.00 91.69 108 MET A CA 1
ATOM 906 C C . MET A 1 108 ? 1.369 -8.104 -14.119 1.00 91.69 108 MET A C 1
ATOM 908 O O . MET A 1 108 ? 1.616 -9.173 -13.561 1.00 91.69 108 MET A O 1
ATOM 912 N N . ILE A 1 109 ? 0.860 -7.053 -13.471 1.00 93.00 109 ILE A N 1
ATOM 913 C CA . ILE A 1 109 ? 0.463 -7.051 -12.054 1.00 93.00 109 ILE A CA 1
ATOM 914 C C . ILE A 1 109 ? -0.997 -6.625 -11.903 1.00 93.00 109 ILE A C 1
ATOM 916 O O . ILE A 1 109 ? -1.688 -7.136 -11.029 1.00 93.00 109 ILE A O 1
ATOM 920 N N . PHE A 1 110 ? -1.454 -5.687 -12.735 1.00 94.31 110 PHE A N 1
ATOM 921 C CA . PHE A 1 110 ? -2.752 -5.042 -12.608 1.00 94.31 110 PHE A CA 1
ATOM 922 C C . PHE A 1 110 ? -3.724 -5.463 -13.726 1.00 94.31 110 PHE A C 1
ATOM 924 O O . PHE A 1 110 ? -3.280 -5.689 -14.856 1.00 94.31 110 PHE A O 1
ATOM 931 N N . PRO A 1 111 ? -5.044 -5.518 -13.453 1.00 94.00 111 PRO A N 1
ATOM 932 C CA . PRO A 1 111 ? -5.684 -5.234 -12.164 1.00 94.00 111 PRO A CA 1
ATOM 933 C C . PRO A 1 111 ? -5.331 -6.284 -11.103 1.00 94.00 111 PRO A C 1
ATOM 935 O O . PRO A 1 111 ? -5.180 -7.463 -11.410 1.00 94.00 111 PRO A O 1
ATOM 938 N N . ALA A 1 112 ? -5.184 -5.836 -9.860 1.00 93.25 112 ALA A N 1
ATOM 939 C CA . ALA A 1 112 ? -4.795 -6.673 -8.735 1.00 93.25 112 ALA A CA 1
ATOM 940 C C . ALA A 1 112 ? -5.921 -6.725 -7.703 1.00 93.25 112 ALA A C 1
ATOM 942 O O . ALA A 1 112 ? -6.447 -5.688 -7.289 1.00 93.25 112 ALA A O 1
ATOM 943 N N . GLU A 1 113 ? -6.259 -7.935 -7.265 1.00 92.94 113 GLU A N 1
ATOM 944 C CA . GLU A 1 113 ? -7.138 -8.126 -6.116 1.00 92.94 113 GLU A CA 1
ATOM 945 C C . GLU A 1 113 ? -6.402 -7.767 -4.827 1.00 92.94 113 GLU A C 1
ATOM 947 O O . GLU A 1 113 ? -5.235 -8.131 -4.619 1.00 92.94 113 GLU A O 1
ATOM 952 N N . VAL A 1 114 ? -7.117 -7.046 -3.969 1.00 94.00 114 VAL A N 1
ATOM 953 C CA . VAL A 1 114 ? -6.645 -6.594 -2.670 1.00 94.00 114 VAL A CA 1
ATOM 954 C C . VAL A 1 114 ? -7.660 -6.974 -1.612 1.00 94.00 114 VAL A C 1
ATOM 956 O O . VAL A 1 114 ? -8.847 -6.679 -1.736 1.00 94.00 114 VAL A O 1
ATOM 959 N N . GLU A 1 115 ? -7.182 -7.589 -0.540 1.00 95.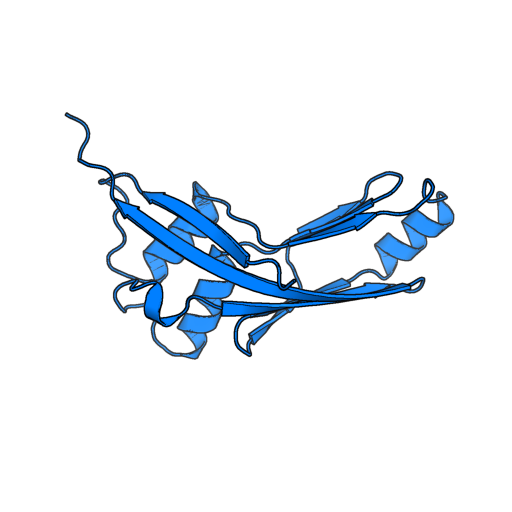62 115 GLU A N 1
ATOM 960 C CA . GLU A 1 115 ? -7.973 -7.818 0.665 1.00 95.62 115 GLU A CA 1
ATOM 961 C C . GLU A 1 115 ? -7.316 -7.096 1.838 1.00 95.62 115 GLU A C 1
ATOM 963 O O . GLU A 1 115 ? -6.162 -7.359 2.174 1.00 95.62 115 GLU A O 1
ATOM 968 N N . PHE A 1 116 ? -8.061 -6.194 2.464 1.00 96.31 116 PHE A N 1
ATOM 969 C CA . PHE A 1 116 ? -7.688 -5.560 3.717 1.00 96.31 116 PHE A CA 1
ATOM 970 C C . PHE A 1 116 ? -8.321 -6.312 4.877 1.00 96.31 116 PHE A C 1
ATOM 972 O O . PHE A 1 116 ? -9.501 -6.666 4.821 1.00 96.31 116 PHE A O 1
ATOM 979 N N . LYS A 1 117 ? -7.559 -6.513 5.949 1.00 97.56 117 LYS A N 1
ATOM 980 C CA . LYS A 1 117 ? -8.074 -7.003 7.230 1.00 97.56 117 LYS A CA 1
ATOM 981 C C . LYS A 1 117 ? -7.563 -6.121 8.351 1.00 97.56 117 LYS A C 1
ATOM 983 O O . LYS A 1 117 ? -6.437 -5.636 8.294 1.00 97.56 117 LYS A O 1
ATOM 988 N N . PHE A 1 118 ? -8.377 -5.943 9.376 1.00 97.62 118 PHE A N 1
ATOM 989 C CA . PHE A 1 118 ? -7.997 -5.23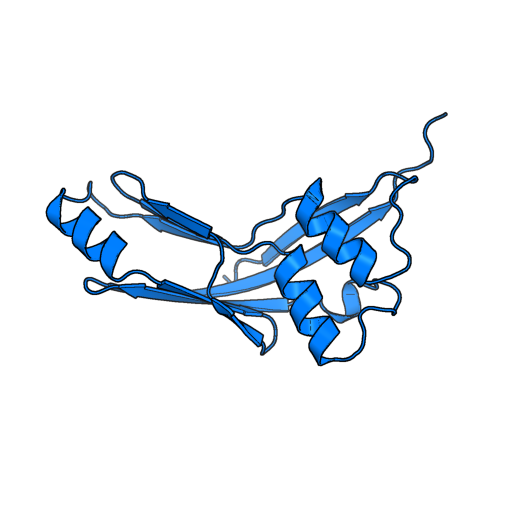5 10.589 1.00 97.62 118 PHE A CA 1
ATOM 990 C C . PHE A 1 118 ? -8.536 -5.949 11.812 1.00 97.62 118 PHE A C 1
ATOM 992 O O . PHE A 1 118 ? -9.579 -6.603 11.770 1.00 97.62 118 PHE A O 1
ATOM 999 N N . SER A 1 119 ? -7.815 -5.802 12.912 1.00 97.69 119 SER A N 1
ATOM 1000 C CA . SER A 1 119 ? -8.193 -6.368 14.194 1.00 97.69 119 SER A CA 1
ATOM 1001 C C . SER A 1 119 ? -7.677 -5.482 15.320 1.00 97.69 119 SER A C 1
ATOM 1003 O O . SER A 1 119 ? -6.636 -4.833 15.206 1.00 97.69 119 SER A O 1
ATOM 1005 N N . SER A 1 120 ? -8.448 -5.437 16.395 1.00 97.00 120 SER A N 1
ATOM 1006 C CA . SER A 1 120 ? -8.137 -4.812 17.673 1.00 97.00 120 SER A CA 1
ATOM 1007 C C . SER A 1 120 ? -8.821 -5.616 18.778 1.00 97.00 120 SER A C 1
ATOM 1009 O O . SER A 1 120 ? -9.632 -6.502 18.514 1.00 97.00 120 SER A O 1
ATOM 1011 N N . SER A 1 121 ? -8.563 -5.262 20.032 1.00 96.31 121 SER A N 1
ATOM 1012 C CA . SER A 1 121 ? -9.280 -5.828 21.181 1.00 96.31 121 SER A CA 1
ATOM 1013 C C . SER A 1 121 ? -10.791 -5.544 21.197 1.00 96.31 121 SER A C 1
ATOM 1015 O O . SER A 1 121 ? -11.516 -6.221 21.921 1.00 96.31 121 SER A O 1
ATOM 1017 N N . LEU A 1 122 ? -11.274 -4.558 20.429 1.00 96.50 122 LEU A N 1
ATOM 1018 C CA . LEU A 1 122 ? -12.674 -4.111 20.457 1.00 96.50 122 LEU A CA 1
ATOM 1019 C C . LEU A 1 122 ? -13.477 -4.510 19.215 1.00 96.50 122 LEU A C 1
ATOM 1021 O O . LEU A 1 122 ? -14.702 -4.591 19.277 1.00 96.50 122 LEU A O 1
ATOM 1025 N N . PHE A 1 123 ? -12.813 -4.704 18.079 1.00 96.06 123 PHE A N 1
ATOM 1026 C CA . PHE A 1 123 ? -13.460 -4.995 16.803 1.00 96.06 123 PHE A CA 1
ATOM 1027 C C . PHE A 1 123 ? -12.472 -5.594 15.803 1.00 96.06 123 PHE A C 1
ATOM 1029 O O . PHE A 1 123 ? -11.261 -5.378 15.882 1.00 96.06 123 PHE A O 1
ATOM 1036 N N . GLU A 1 124 ? -13.024 -6.262 14.798 1.00 97.56 124 GLU A N 1
ATOM 1037 C CA . GLU A 1 124 ? -12.309 -6.777 13.637 1.00 97.56 124 GLU A CA 1
ATOM 1038 C C . GLU A 1 124 ? -13.158 -6.627 12.375 1.00 97.56 124 GLU A C 1
ATOM 1040 O O . GLU A 1 124 ? -14.369 -6.397 12.439 1.00 97.56 124 GLU A O 1
ATOM 1045 N N . GLY A 1 125 ? -12.519 -6.739 11.216 1.00 96.75 125 GLY A N 1
ATOM 1046 C CA . GLY A 1 125 ? -13.208 -6.672 9.938 1.00 96.75 125 GLY A CA 1
ATOM 1047 C C . GLY A 1 125 ? -12.259 -6.719 8.752 1.00 96.75 125 GLY A C 1
ATOM 1048 O O . GLY A 1 125 ? -11.053 -6.937 8.886 1.00 96.75 125 GLY A O 1
ATOM 1049 N N . GLY A 1 126 ? -12.821 -6.526 7.563 1.00 95.75 126 GLY A N 1
ATOM 1050 C CA . GLY A 1 126 ? -12.058 -6.493 6.327 1.00 95.75 126 GLY A CA 1
ATOM 1051 C C . GLY A 1 126 ? -12.894 -6.078 5.125 1.00 95.75 126 GLY A C 1
ATOM 1052 O O . GLY A 1 126 ? -14.124 -6.105 5.163 1.00 95.75 126 GLY A O 1
ATOM 1053 N N . GLU A 1 127 ? -12.210 -5.697 4.052 1.00 92.81 127 GLU A N 1
ATOM 1054 C CA . GLU A 1 127 ? -12.817 -5.304 2.780 1.00 92.81 127 GLU A CA 1
ATOM 1055 C C . GLU A 1 127 ? -11.982 -5.862 1.626 1.00 92.81 127 GLU A C 1
ATOM 1057 O O . GLU A 1 127 ? -10.753 -5.898 1.687 1.00 92.81 127 GLU A O 1
ATOM 1062 N N . LYS A 1 128 ? -12.659 -6.303 0.564 1.00 93.06 128 LYS A N 1
ATOM 1063 C CA . LYS A 1 128 ? -12.023 -6.695 -0.694 1.00 93.06 128 LYS A CA 1
ATOM 1064 C C . LYS A 1 128 ? -12.269 -5.627 -1.743 1.00 93.06 128 LYS A C 1
ATOM 1066 O O . LYS A 1 128 ? -13.376 -5.102 -1.853 1.00 93.06 128 LYS A O 1
ATOM 1071 N N . THR A 1 129 ? -11.239 -5.328 -2.517 1.00 91.75 129 THR A N 1
ATOM 1072 C CA . THR A 1 129 ? -11.266 -4.322 -3.573 1.00 91.75 129 THR A CA 1
ATOM 1073 C C . THR A 1 129 ? -10.379 -4.761 -4.729 1.00 91.75 129 THR A C 1
ATOM 1075 O O . THR A 1 129 ? -9.560 -5.674 -4.597 1.00 91.75 129 THR A O 1
ATOM 1078 N N . LYS A 1 130 ? -10.505 -4.073 -5.861 1.00 92.81 130 LYS A N 1
ATOM 1079 C CA . LYS A 1 130 ? -9.538 -4.159 -6.952 1.00 92.81 130 LYS A CA 1
ATOM 1080 C C . LYS A 1 130 ? -8.815 -2.839 -7.092 1.00 92.81 130 LYS A C 1
ATOM 1082 O O . LYS A 1 130 ? -9.409 -1.774 -6.916 1.00 92.81 130 LYS A O 1
ATOM 1087 N N . ILE A 1 131 ? -7.522 -2.927 -7.373 1.00 93.31 131 ILE A N 1
ATOM 1088 C CA . ILE A 1 131 ? -6.720 -1.764 -7.721 1.00 93.31 131 ILE A CA 1
ATOM 1089 C C . ILE A 1 131 ? -6.116 -1.946 -9.104 1.00 93.31 131 ILE A C 1
ATOM 1091 O O . ILE A 1 131 ? -5.722 -3.046 -9.494 1.00 93.31 131 ILE A O 1
ATOM 1095 N N . ASN A 1 132 ? -6.027 -0.848 -9.837 1.00 94.81 132 ASN A N 1
ATOM 1096 C CA . ASN A 1 132 ? -5.397 -0.771 -11.140 1.00 94.81 132 ASN A CA 1
ATOM 1097 C C . ASN A 1 132 ? -4.353 0.349 -11.136 1.00 94.81 132 ASN A C 1
ATOM 1099 O O . ASN A 1 132 ? -4.494 1.338 -10.415 1.00 94.81 132 ASN A O 1
ATOM 1103 N N . LEU A 1 133 ? -3.302 0.201 -11.939 1.00 95.31 133 LEU A N 1
ATOM 1104 C CA . LEU A 1 133 ? -2.221 1.174 -12.042 1.00 95.31 133 LEU A CA 1
ATOM 1105 C C . LEU A 1 133 ? -1.818 1.353 -13.502 1.00 95.31 133 LEU A C 1
ATOM 1107 O O . LEU A 1 133 ? -1.469 0.403 -14.206 1.00 95.31 133 LEU A O 1
ATOM 1111 N N . SER A 1 134 ? -1.784 2.606 -13.931 1.00 94.62 134 SER A N 1
ATOM 1112 C CA . SER A 1 134 ? -1.155 3.010 -15.186 1.00 94.62 134 SER A CA 1
ATOM 1113 C C . SER A 1 134 ? -0.225 4.182 -14.936 1.00 94.62 134 SER A C 1
ATOM 1115 O O . SER A 1 134 ? -0.520 5.028 -14.092 1.00 94.62 134 SER A O 1
ATOM 1117 N N . TYR A 1 135 ? 0.850 4.275 -15.712 1.00 95.56 135 TYR A N 1
ATOM 1118 C CA . TYR A 1 135 ? 1.695 5.459 -15.712 1.00 95.56 135 TYR A CA 1
ATOM 1119 C C . TYR A 1 135 ? 1.951 5.962 -17.128 1.00 95.56 135 TYR A C 1
ATOM 1121 O O . TYR A 1 135 ? 1.934 5.190 -18.088 1.00 95.56 135 TYR A O 1
ATOM 1129 N N . ILE A 1 136 ? 2.204 7.262 -17.237 1.00 96.06 136 ILE A N 1
ATOM 1130 C CA . ILE A 1 136 ? 2.703 7.897 -18.455 1.00 96.06 136 ILE A CA 1
ATOM 1131 C C . ILE A 1 136 ? 4.024 8.593 -18.154 1.00 96.06 136 ILE A C 1
ATOM 1133 O O . ILE A 1 136 ? 4.247 9.079 -17.045 1.00 96.06 136 ILE A O 1
ATOM 1137 N N . VAL A 1 137 ? 4.910 8.635 -19.146 1.00 96.12 137 VAL A N 1
ATOM 1138 C CA . VAL A 1 137 ? 6.139 9.427 -19.069 1.00 96.12 137 VAL A CA 1
ATOM 1139 C C . VAL A 1 137 ? 5.874 10.751 -19.767 1.00 96.12 137 VAL A C 1
ATOM 1141 O O . VAL A 1 137 ? 5.536 10.766 -20.950 1.00 96.12 137 VAL A O 1
ATOM 1144 N N . LEU A 1 138 ? 6.011 11.845 -19.027 1.00 95.69 138 LEU A N 1
ATOM 1145 C CA . LEU A 1 138 ? 5.855 13.192 -19.558 1.00 95.69 138 LEU A CA 1
ATOM 1146 C C . LEU A 1 138 ? 6.963 13.490 -20.583 1.00 95.69 138 LEU A C 1
ATOM 1148 O O . LEU A 1 138 ? 8.065 12.939 -20.472 1.00 95.69 138 LEU A O 1
ATOM 1152 N N . PRO A 1 139 ? 6.699 14.348 -21.583 1.00 93.88 139 PRO A N 1
ATOM 1153 C CA . PRO A 1 139 ? 7.733 14.787 -22.512 1.00 93.88 139 PRO A CA 1
ATOM 1154 C C . PRO A 1 139 ? 8.873 15.513 -21.769 1.00 93.88 139 PRO A C 1
ATOM 1156 O O . PRO A 1 139 ? 8.666 16.010 -20.660 1.00 93.88 139 PRO A O 1
ATOM 1159 N N . PRO A 1 140 ? 10.082 15.577 -22.353 1.00 91.88 140 PRO A N 1
ATOM 1160 C CA . PRO A 1 140 ? 11.164 16.379 -21.792 1.00 91.88 140 PRO A CA 1
ATOM 1161 C C . PRO A 1 140 ? 10.748 17.854 -21.704 1.00 91.88 140 PRO A C 1
ATOM 1163 O O . PRO A 1 140 ? 10.099 18.375 -22.615 1.00 91.88 140 PRO A O 1
ATOM 1166 N N . GLU A 1 141 ? 11.119 18.515 -20.606 1.00 83.31 141 GLU A N 1
ATOM 1167 C CA . GLU A 1 141 ? 10.995 19.971 -20.489 1.00 83.31 141 GLU A CA 1
ATOM 1168 C C . GLU A 1 141 ? 11.874 20.631 -21.565 1.00 83.31 141 GLU A C 1
ATOM 1170 O O . GLU A 1 141 ? 12.960 20.131 -21.872 1.00 83.31 141 GLU A O 1
ATOM 1175 N N . LYS A 1 142 ? 11.347 21.683 -22.199 1.00 69.75 142 LYS A N 1
ATOM 1176 C CA . LYS A 1 142 ? 12.016 22.409 -23.287 1.00 69.75 142 LYS A CA 1
ATOM 1177 C C . LYS A 1 142 ? 13.134 23.304 -22.776 1.00 69.75 142 LYS A C 1
ATOM 1179 O O . LYS A 1 142 ? 12.932 23.916 -21.706 1.00 69.75 142 LYS A O 1
#